Protein AF-A0A427YLN9-F1 (afdb_monomer)

Mean predicted aligned error: 9.13 Å

Nearest PDB structures (foldseek):
  2o0q-assembly1_A  TM=7.712E-01  e=1.375E-04  Caulobacter vibrioides
  2o0p-assembly1_A  TM=7.447E-01  e=2.441E-04  Caulobacter vibrioides
  5aim-assembly2_B  TM=2.854E-01  e=9.696E+00  Saccharomyces cerevisiae

Radius of gyration: 14.4 Å; Cα contacts (8 Å, |Δi|>4): 164; chains: 1; bounding box: 26×40×40 Å

Sequence (116 aa):
MSTQSKWIYKIQPHSSVDTRFTFPIPIPASHTFFLSELDYRDGFVHLSTGGQVPKTLERFFADVPAVTLLRLETERVGAFKRIRWEGDGDESGSARIAPFTLLCELLQARGRSREA

Organism: NCBI:txid1890683

Foldseek 3Di:
DLPDAQKKKAKDADCVQPVLQDADVVHDLPDDGDADPVCVVVQWGKIAFPVCVVVCCVPPVVVRPGMDIDIFGPVLLCVVVQWDWDDDSYNPTIIIGGDDDPPSVRSPVVVVPDDD

Solvent-accessible surface area (backbone atoms only — not comparable to full-atom values): 7103 Å² total; per-residue (Å²): 130,70,74,70,63,68,46,33,31,38,77,44,59,20,42,92,77,39,64,76,55,59,73,64,85,77,72,56,65,86,48,76,77,72,73,54,71,66,26,63,74,73,57,28,44,71,32,30,26,74,78,34,42,65,61,51,38,63,73,77,38,68,90,51,96,48,68,40,78,47,79,40,52,38,68,70,53,44,72,69,72,44,58,46,72,50,60,88,58,45,70,79,30,36,40,34,32,65,68,91,72,54,72,31,63,59,64,40,70,69,78,76,79,86,89,130

InterPro domains:
  IPR009297 Protein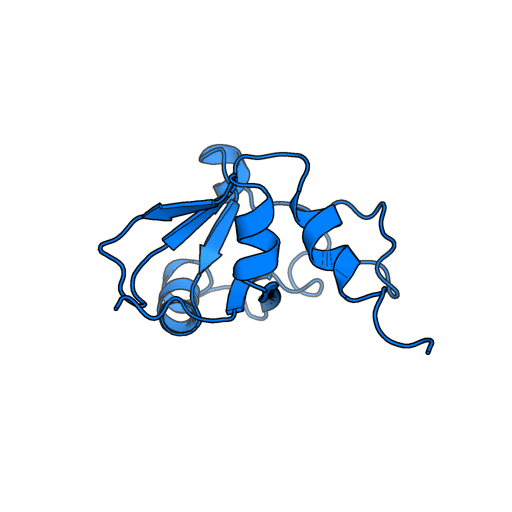 of unknown function DUF952 [PF06108] (35-88)
  IPR009297 Protein of unknown function DUF952 [PTHR34129] (2-90)

Structure (mmCIF, N/CA/C/O backbone):
data_AF-A0A427YLN9-F1
#
_entry.id   AF-A0A427YLN9-F1
#
loop_
_atom_site.group_PDB
_atom_site.id
_atom_site.type_symbol
_atom_site.label_atom_id
_atom_site.label_alt_id
_atom_site.label_comp_id
_atom_site.label_asym_id
_atom_site.label_entity_id
_atom_site.label_seq_id
_atom_site.pdbx_PDB_ins_code
_atom_site.Cartn_x
_atom_site.Cartn_y
_atom_site.Cartn_z
_atom_site.occupancy
_atom_site.B_iso_or_equiv
_atom_site.auth_seq_id
_atom_site.auth_comp_id
_atom_site.auth_asym_id
_atom_site.auth_atom_id
_atom_site.pdbx_PDB_model_num
ATOM 1 N N . MET A 1 1 ? -8.605 -3.575 26.012 1.00 36.12 1 MET A N 1
ATOM 2 C CA . MET A 1 1 ? -8.238 -2.378 25.227 1.00 36.12 1 MET A CA 1
ATOM 3 C C . MET A 1 1 ? -7.631 -2.891 23.936 1.00 36.12 1 MET A C 1
ATOM 5 O O . MET A 1 1 ? -6.517 -3.386 23.977 1.00 36.12 1 MET A O 1
ATOM 9 N N . SER A 1 2 ? -8.392 -2.898 22.843 1.00 44.25 2 SER A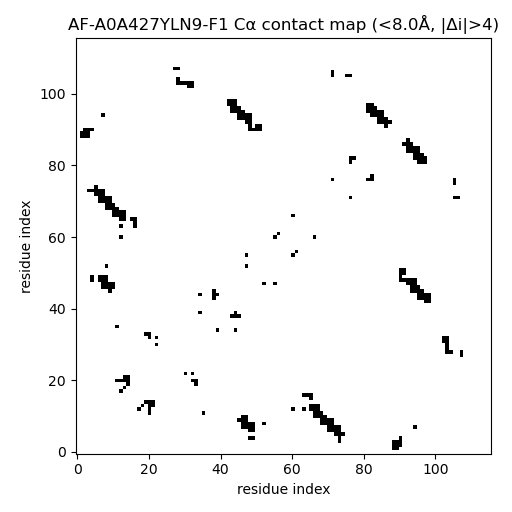 N 1
ATOM 10 C CA . SER A 1 2 ? -7.933 -3.366 21.530 1.00 44.25 2 SER A CA 1
ATOM 11 C C . SER A 1 2 ? -6.810 -2.455 21.029 1.00 44.25 2 SER A C 1
ATOM 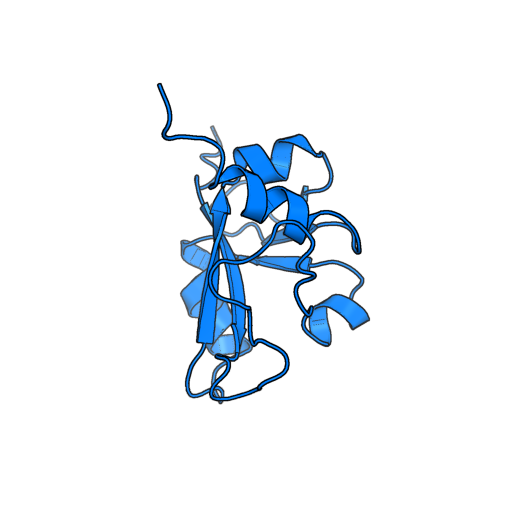13 O O . SER A 1 2 ? -7.057 -1.313 20.637 1.00 44.25 2 SER A O 1
ATOM 15 N N . THR A 1 3 ? -5.566 -2.921 21.116 1.00 53.12 3 THR A N 1
ATOM 16 C CA . THR A 1 3 ? -4.378 -2.208 20.638 1.00 53.12 3 THR A CA 1
ATOM 17 C C . THR A 1 3 ? -4.320 -2.297 19.118 1.00 53.12 3 THR A C 1
ATOM 19 O O . THR A 1 3 ? -3.697 -3.197 18.563 1.00 53.12 3 THR A O 1
ATOM 22 N N . GLN A 1 4 ? -4.993 -1.375 18.428 1.00 66.12 4 GLN A N 1
ATOM 23 C CA . GLN A 1 4 ? -4.861 -1.254 16.975 1.00 66.12 4 GLN A CA 1
ATOM 24 C C . GLN A 1 4 ? -3.401 -0.953 16.608 1.00 66.12 4 GLN A C 1
ATOM 26 O O . GLN A 1 4 ? -2.774 -0.063 17.188 1.00 66.12 4 GLN A O 1
ATOM 31 N N . SER A 1 5 ? -2.846 -1.692 15.643 1.00 78.69 5 SER A N 1
ATOM 32 C CA . SER A 1 5 ? -1.468 -1.491 15.191 1.00 78.69 5 SER A CA 1
ATOM 33 C C . SER A 1 5 ? -1.281 -0.065 14.657 1.00 78.69 5 SER A C 1
ATOM 35 O O . SER A 1 5 ? -2.098 0.430 13.879 1.00 78.69 5 SER A O 1
ATOM 37 N N . LYS A 1 6 ? -0.161 0.583 15.008 1.00 86.94 6 LYS A N 1
ATOM 38 C CA . LYS A 1 6 ? 0.192 1.937 14.527 1.00 86.94 6 LYS A CA 1
ATOM 39 C C . LYS A 1 6 ? 0.246 2.042 12.996 1.00 86.94 6 LYS A C 1
ATOM 41 O O . LYS A 1 6 ? 0.027 3.116 12.434 1.00 86.94 6 LYS A O 1
ATOM 46 N N . TRP A 1 7 ? 0.568 0.934 12.335 1.00 89.12 7 TRP A N 1
ATOM 47 C CA . TRP A 1 7 ? 0.746 0.860 10.893 1.00 89.12 7 TRP A CA 1
ATOM 48 C C . TRP A 1 7 ? -0.245 -0.112 10.262 1.00 89.12 7 TRP A C 1
ATOM 50 O O . TRP A 1 7 ? -0.426 -1.229 10.747 1.00 89.12 7 TRP A O 1
ATOM 60 N N . ILE A 1 8 ? -0.790 0.303 9.124 1.00 89.56 8 ILE A N 1
ATOM 61 C CA . ILE A 1 8 ? -1.495 -0.549 8.169 1.00 89.56 8 ILE A CA 1
ATOM 62 C C . ILE A 1 8 ? -0.789 -0.484 6.822 1.00 89.56 8 ILE A C 1
ATOM 64 O O . ILE A 1 8 ? -0.123 0.500 6.490 1.00 89.56 8 ILE A O 1
ATOM 68 N N . TYR A 1 9 ? -0.920 -1.548 6.048 1.00 91.19 9 TYR A N 1
ATOM 69 C CA . TYR A 1 9 ? -0.147 -1.760 4.840 1.00 91.19 9 TYR A CA 1
ATOM 70 C C . TYR A 1 9 ? -1.068 -1.972 3.651 1.00 91.19 9 TYR A C 1
ATOM 72 O O . TYR A 1 9 ? -1.994 -2.783 3.705 1.00 91.19 9 TYR A O 1
ATOM 80 N N . LYS A 1 10 ? -0.770 -1.277 2.553 1.00 91.56 10 LYS A N 1
ATOM 81 C CA . LYS A 1 10 ? -1.239 -1.671 1.227 1.00 91.56 10 LYS A CA 1
ATOM 82 C C . LYS A 1 10 ? -0.136 -2.473 0.549 1.00 91.56 10 LYS A C 1
ATOM 84 O O . LYS A 1 10 ? 1.004 -2.016 0.475 1.00 91.56 10 LYS A O 1
ATOM 89 N N . ILE A 1 11 ? -0.492 -3.657 0.065 1.00 93.00 11 ILE A N 1
ATOM 90 C CA . ILE A 1 11 ? 0.398 -4.533 -0.699 1.00 93.00 11 ILE A CA 1
ATOM 91 C C . ILE A 1 11 ? 0.035 -4.401 -2.175 1.00 93.00 11 ILE A C 1
ATOM 93 O O . ILE A 1 11 ? -1.147 -4.429 -2.529 1.00 93.00 11 ILE A O 1
ATOM 97 N N . GLN A 1 12 ? 1.046 -4.240 -3.020 1.00 93.12 12 GLN A N 1
ATOM 98 C CA . GLN A 1 12 ? 0.902 -4.183 -4.472 1.00 93.12 12 GLN A CA 1
ATOM 99 C C . GLN A 1 12 ? 2.124 -4.820 -5.148 1.00 93.12 12 GLN A C 1
ATOM 101 O O . GLN A 1 12 ? 3.186 -4.877 -4.521 1.00 93.12 12 GLN A O 1
ATOM 106 N N . PRO A 1 13 ? 2.019 -5.287 -6.404 1.00 94.62 13 PRO A N 1
ATOM 107 C CA . PRO A 1 13 ? 3.184 -5.717 -7.171 1.00 94.62 13 PRO A CA 1
ATOM 108 C C . PRO A 1 13 ? 4.255 -4.620 -7.238 1.00 94.62 13 PRO A C 1
ATOM 110 O O . PRO A 1 13 ? 3.947 -3.425 -7.256 1.00 94.62 13 PRO A O 1
ATOM 113 N N . HIS A 1 14 ? 5.526 -5.017 -7.252 1.00 93.62 14 HIS A N 1
ATOM 114 C CA . HIS A 1 14 ? 6.619 -4.078 -7.485 1.00 93.62 14 HIS A CA 1
ATOM 115 C C . HIS A 1 14 ? 6.590 -3.575 -8.938 1.00 93.62 14 HIS A C 1
ATOM 117 O O . HIS A 1 14 ? 6.150 -4.292 -9.837 1.00 93.62 14 HIS A O 1
ATOM 123 N N . SER A 1 15 ? 7.100 -2.366 -9.195 1.00 92.31 15 SER A N 1
ATOM 124 C CA . SER A 1 15 ? 7.098 -1.761 -10.539 1.00 92.31 15 SER A CA 1
ATOM 125 C C . SER A 1 15 ? 7.900 -2.557 -11.576 1.00 92.31 15 SER A C 1
ATOM 127 O O . SER A 1 15 ? 7.659 -2.425 -12.771 1.00 92.31 15 SER A O 1
ATOM 129 N N . SER A 1 16 ? 8.822 -3.418 -11.130 1.00 93.88 16 SER A N 1
ATOM 130 C CA . SER A 1 16 ? 9.534 -4.374 -11.992 1.00 93.88 16 SER A CA 1
ATOM 131 C C . SER A 1 16 ? 8.669 -5.549 -12.457 1.00 93.88 16 SER A C 1
ATOM 133 O O . SER A 1 16 ? 9.050 -6.233 -13.399 1.00 93.88 16 SER A O 1
ATOM 135 N N . VAL A 1 17 ? 7.557 -5.824 -11.769 1.00 94.25 17 VAL A N 1
ATOM 136 C CA . VAL A 1 17 ? 6.590 -6.874 -12.126 1.00 94.25 17 VAL A CA 1
ATOM 137 C C . VAL A 1 17 ? 5.457 -6.280 -12.950 1.00 94.25 17 VAL A C 1
ATOM 139 O O . VAL A 1 17 ? 5.057 -6.855 -13.955 1.00 94.25 17 VAL A O 1
ATOM 142 N N . ASP A 1 18 ? 4.953 -5.119 -12.533 1.00 92.19 18 ASP A N 1
ATOM 143 C CA . ASP A 1 18 ? 3.874 -4.421 -13.220 1.00 92.19 18 ASP A CA 1
ATOM 144 C C . ASP A 1 18 ? 4.101 -2.906 -13.159 1.00 92.19 18 ASP A C 1
ATOM 146 O O . ASP A 1 18 ? 4.033 -2.269 -12.102 1.00 92.19 18 ASP A O 1
ATOM 150 N N . THR A 1 19 ? 4.353 -2.316 -14.329 1.00 91.94 19 THR A N 1
ATOM 151 C CA . THR A 1 19 ? 4.692 -0.898 -14.474 1.00 91.94 19 THR A CA 1
ATOM 152 C C . THR A 1 19 ? 3.543 0.037 -14.097 1.00 91.94 19 THR A C 1
ATOM 154 O O . THR A 1 19 ? 3.803 1.217 -13.853 1.00 91.94 19 THR A O 1
ATOM 157 N N . ARG A 1 20 ? 2.294 -0.452 -13.988 1.00 89.25 20 ARG A N 1
ATOM 158 C CA . ARG A 1 20 ? 1.143 0.332 -13.495 1.00 89.25 20 ARG A CA 1
ATOM 159 C C . ARG A 1 20 ? 1.336 0.803 -12.051 1.00 89.25 20 ARG A C 1
ATOM 161 O O . ARG A 1 20 ? 0.775 1.825 -11.669 1.00 89.25 20 ARG A O 1
ATOM 168 N N . PHE A 1 21 ? 2.159 0.100 -11.269 1.00 88.69 21 PHE A N 1
ATOM 169 C CA . PHE A 1 21 ? 2.490 0.450 -9.882 1.00 88.69 21 PHE A CA 1
ATOM 170 C C . PHE A 1 21 ? 3.762 1.304 -9.756 1.00 88.69 21 PHE A C 1
ATOM 172 O O . PHE A 1 21 ? 4.346 1.397 -8.675 1.00 88.69 21 PHE A O 1
ATOM 179 N N . THR A 1 22 ? 4.206 1.939 -10.844 1.00 89.12 22 THR A N 1
ATOM 180 C CA . THR A 1 22 ? 5.311 2.907 -10.816 1.00 89.12 22 THR A CA 1
ATOM 181 C C . THR A 1 22 ? 4.852 4.226 -10.202 1.00 89.12 22 THR A C 1
ATOM 183 O O . THR A 1 22 ? 3.847 4.799 -10.616 1.00 89.12 22 THR A O 1
ATOM 186 N N . PHE A 1 23 ? 5.629 4.746 -9.255 1.00 85.69 23 PHE A N 1
ATOM 187 C CA . PHE A 1 23 ? 5.417 6.061 -8.655 1.00 85.69 23 PHE A CA 1
ATOM 188 C C . PHE A 1 23 ? 6.614 6.981 -8.943 1.00 85.69 23 PHE A C 1
ATOM 190 O O . PHE A 1 23 ? 7.760 6.524 -8.917 1.00 85.69 23 PHE A O 1
ATOM 197 N N . PRO A 1 24 ? 6.375 8.274 -9.225 1.00 84.44 24 PRO A N 1
ATOM 198 C CA . PRO A 1 24 ? 7.442 9.257 -9.388 1.00 84.44 24 PRO A CA 1
ATOM 199 C C . PRO A 1 24 ? 8.188 9.465 -8.065 1.00 84.44 24 PRO A C 1
ATOM 201 O O . PRO A 1 24 ? 7.612 9.344 -6.983 1.00 84.44 24 PRO A O 1
ATOM 204 N N . ILE A 1 25 ? 9.475 9.799 -8.152 1.00 82.12 25 ILE A N 1
ATOM 205 C CA . ILE A 1 25 ? 10.316 10.099 -6.991 1.00 82.12 25 ILE A CA 1
ATOM 206 C C . ILE A 1 25 ? 10.850 11.533 -7.154 1.00 82.12 25 ILE A C 1
ATOM 208 O O . ILE A 1 25 ? 11.581 11.779 -8.113 1.00 82.12 25 ILE A O 1
ATOM 212 N N . PRO A 1 26 ? 10.512 12.475 -6.249 1.00 84.94 26 PRO A N 1
ATOM 213 C CA . PRO A 1 26 ? 9.620 12.315 -5.095 1.00 84.94 26 PRO A CA 1
ATOM 214 C C . PRO A 1 26 ? 8.152 12.141 -5.516 1.00 84.94 26 PRO A C 1
ATOM 216 O O . PRO A 1 26 ? 7.754 12.585 -6.589 1.00 84.94 26 PRO A O 1
ATOM 219 N N . ILE A 1 27 ? 7.338 11.522 -4.656 1.00 80.81 27 ILE A N 1
ATOM 220 C CA . ILE A 1 27 ? 5.906 11.331 -4.922 1.00 80.81 27 ILE A CA 1
ATOM 221 C C . ILE A 1 27 ? 5.199 12.685 -4.727 1.00 80.81 27 ILE A C 1
ATOM 223 O O . ILE A 1 27 ? 5.131 13.158 -3.588 1.00 80.81 27 ILE A O 1
ATOM 227 N N . PRO A 1 28 ? 4.682 13.336 -5.789 1.00 81.38 28 PRO A N 1
ATOM 228 C CA . PRO A 1 28 ? 3.982 14.599 -5.657 1.00 81.38 28 PRO A CA 1
ATOM 229 C C . PRO A 1 28 ? 2.635 14.376 -4.979 1.00 81.38 28 PRO A C 1
ATOM 231 O O . PRO A 1 28 ? 2.038 13.302 -5.072 1.00 81.38 28 PRO A O 1
ATOM 234 N N . ALA A 1 29 ? 2.114 15.422 -4.342 1.00 73.25 29 ALA A N 1
ATOM 235 C CA . ALA A 1 29 ? 0.820 15.338 -3.684 1.00 73.25 29 ALA A CA 1
ATOM 236 C C . ALA A 1 29 ? -0.304 14.940 -4.654 1.00 73.25 29 ALA A C 1
ATOM 238 O O . ALA A 1 29 ? -1.105 14.063 -4.360 1.00 73.25 29 ALA A O 1
ATOM 239 N N . SER A 1 30 ? -0.304 15.467 -5.871 1.00 77.38 30 SER A N 1
ATOM 240 C CA . SER A 1 30 ? -1.292 15.112 -6.894 1.00 77.38 30 SER A CA 1
ATOM 241 C C . SER A 1 30 ? -1.192 13.673 -7.428 1.00 77.38 30 SER A C 1
ATOM 243 O O . SER A 1 30 ? -2.014 13.284 -8.257 1.00 77.38 30 SER A O 1
ATOM 245 N N . HIS A 1 31 ? -0.210 12.868 -7.003 1.00 80.12 31 HIS A N 1
ATOM 246 C CA . HIS A 1 31 ? -0.047 11.511 -7.517 1.00 80.12 31 HIS A CA 1
ATOM 247 C C . HIS A 1 31 ? -1.204 10.610 -7.099 1.00 80.12 31 HIS A C 1
ATOM 249 O O . HIS A 1 31 ? -1.435 10.402 -5.910 1.00 80.12 31 HIS A O 1
ATOM 255 N N . THR A 1 32 ? -1.881 10.028 -8.089 1.00 79.44 32 THR A N 1
ATOM 256 C CA . THR A 1 32 ? -2.933 9.033 -7.877 1.00 79.44 32 THR A CA 1
ATOM 257 C C . THR A 1 32 ? -2.346 7.633 -7.944 1.00 79.44 32 THR A C 1
ATOM 259 O O . THR A 1 32 ? -1.749 7.258 -8.949 1.00 79.44 32 THR A O 1
ATOM 262 N N . PHE A 1 33 ? -2.525 6.862 -6.873 1.00 80.62 33 PHE A N 1
ATOM 263 C CA . PHE A 1 33 ? -2.068 5.477 -6.821 1.00 80.62 33 PHE A CA 1
ATOM 264 C C . PHE A 1 33 ? -3.026 4.574 -7.591 1.00 80.62 33 PHE A C 1
ATOM 266 O O . PHE A 1 33 ? -4.243 4.642 -7.400 1.00 80.62 33 PHE A O 1
ATOM 273 N N . PHE A 1 34 ? -2.468 3.702 -8.428 1.00 81.94 34 PHE A N 1
ATOM 274 C CA . PHE A 1 34 ? -3.242 2.659 -9.083 1.00 81.94 34 PHE A CA 1
ATOM 275 C C . PHE A 1 34 ? -3.733 1.650 -8.035 1.00 81.94 34 PHE A C 1
ATOM 277 O O . PHE A 1 34 ? -2.949 1.145 -7.230 1.00 81.94 34 PHE A O 1
ATOM 284 N N . LEU A 1 35 ? -5.037 1.378 -8.020 1.00 81.62 35 LEU A N 1
ATOM 285 C CA . LEU A 1 35 ? -5.624 0.356 -7.154 1.00 81.62 35 LEU A CA 1
ATOM 286 C C . LEU A 1 35 ? -5.541 -1.014 -7.826 1.00 81.62 35 LEU A C 1
ATOM 288 O O . LEU A 1 35 ? -5.532 -1.108 -9.052 1.00 81.62 35 LEU A O 1
ATOM 292 N N . SER A 1 36 ? -5.502 -2.089 -7.038 1.00 84.38 36 SER A N 1
ATOM 293 C CA . SER A 1 36 ? -5.540 -3.428 -7.626 1.00 84.38 36 SER A CA 1
ATOM 294 C C . SER A 1 36 ? -6.908 -3.702 -8.256 1.00 84.38 36 SER A C 1
ATOM 296 O O . SER A 1 36 ? -7.927 -3.160 -7.831 1.00 84.38 36 SER A O 1
ATOM 298 N N . GLU A 1 37 ? -6.958 -4.594 -9.245 1.00 86.75 37 GLU A N 1
ATOM 299 C CA . GLU A 1 37 ? -8.223 -5.030 -9.861 1.00 86.75 37 GLU A CA 1
ATOM 300 C C . GLU A 1 37 ? -9.204 -5.591 -8.819 1.00 86.75 37 GLU A C 1
ATOM 302 O O . GLU A 1 37 ? -10.411 -5.375 -8.910 1.00 86.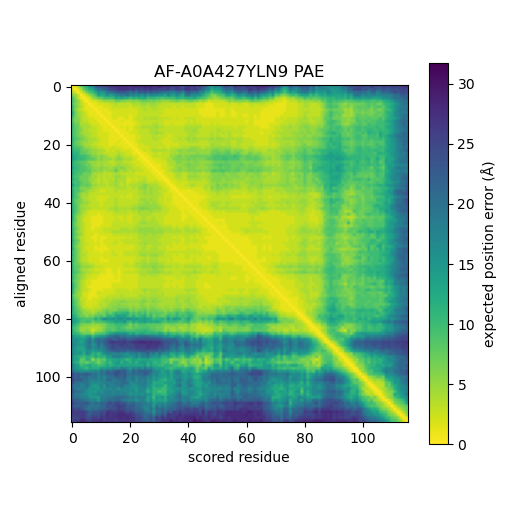75 37 GLU A O 1
ATOM 307 N N . LEU A 1 38 ? -8.669 -6.230 -7.773 1.00 87.31 38 LEU A N 1
ATOM 308 C CA . LEU A 1 38 ? -9.427 -6.695 -6.616 1.00 87.31 38 LEU A CA 1
ATOM 309 C C . LEU A 1 38 ? -10.106 -5.543 -5.853 1.00 87.31 38 LEU A C 1
ATOM 311 O O . LEU A 1 38 ? -11.279 -5.652 -5.509 1.00 87.31 38 LEU A O 1
ATOM 315 N N . ASP A 1 39 ? -9.400 -4.435 -5.613 1.00 87.19 39 ASP A N 1
ATOM 316 C CA . ASP A 1 39 ? -9.982 -3.264 -4.944 1.00 87.19 39 ASP A CA 1
ATOM 317 C C . ASP A 1 39 ? -11.093 -2.624 -5.785 1.00 87.19 39 ASP A C 1
ATOM 319 O O . ASP A 1 39 ? -12.123 -2.217 -5.249 1.00 87.19 39 ASP A O 1
ATOM 323 N N . TYR A 1 40 ? -10.895 -2.541 -7.106 1.00 84.94 40 TYR A N 1
ATOM 324 C CA . TYR A 1 40 ? -11.909 -2.018 -8.023 1.00 84.94 40 TYR A CA 1
ATOM 325 C C . TYR A 1 40 ? -13.163 -2.884 -8.034 1.00 84.94 40 TYR A C 1
ATOM 327 O O . TYR A 1 40 ? -14.271 -2.357 -7.942 1.00 84.94 40 TYR A O 1
ATOM 335 N N . ARG A 1 41 ? -12.988 -4.206 -8.129 1.00 87.56 41 ARG A N 1
ATOM 336 C CA . ARG A 1 41 ? -14.094 -5.163 -8.156 1.00 87.56 41 ARG A CA 1
ATOM 337 C C . ARG A 1 41 ? -14.902 -5.126 -6.865 1.00 87.56 41 ARG A C 1
ATOM 339 O O . ARG A 1 41 ? -16.127 -5.159 -6.913 1.00 87.56 41 ARG A O 1
ATOM 346 N N . ASP A 1 42 ? -14.220 -5.068 -5.727 1.00 85.56 42 ASP A N 1
ATOM 347 C CA . ASP A 1 42 ? -14.886 -5.162 -4.435 1.00 85.56 42 ASP A CA 1
ATOM 348 C C . ASP A 1 42 ? -15.367 -3.779 -3.928 1.00 85.56 42 ASP A C 1
ATOM 350 O O . ASP A 1 42 ? -16.219 -3.696 -3.042 1.00 85.56 42 ASP A O 1
ATOM 354 N N . GLY A 1 43 ? -14.880 -2.682 -4.522 1.00 83.75 43 GLY A N 1
ATOM 355 C CA . GLY A 1 43 ? -15.367 -1.320 -4.290 1.00 83.75 43 GLY A CA 1
ATOM 356 C C . GLY A 1 43 ? -14.763 -0.613 -3.073 1.00 83.75 43 GLY A C 1
ATOM 357 O O . GLY A 1 43 ? -15.353 0.337 -2.566 1.00 83.75 43 GLY A O 1
ATOM 358 N N . PHE A 1 44 ? -13.610 -1.059 -2.575 1.00 84.12 44 PHE A N 1
ATOM 359 C CA . PHE A 1 44 ? -12.850 -0.428 -1.485 1.00 84.12 44 PHE A CA 1
ATOM 360 C C . PHE A 1 44 ? -11.386 -0.889 -1.544 1.00 84.12 44 PHE A C 1
ATOM 362 O O . PHE A 1 44 ? -11.053 -1.895 -2.166 1.00 84.12 44 PHE A O 1
ATOM 369 N N . VAL A 1 45 ? -10.500 -0.174 -0.850 1.00 86.06 45 VAL A N 1
ATOM 370 C CA . VAL A 1 45 ? -9.072 -0.524 -0.791 1.00 86.06 45 VAL A CA 1
ATOM 371 C C . VAL A 1 45 ? -8.809 -1.554 0.306 1.00 86.06 45 VAL A C 1
ATOM 373 O O . VAL A 1 45 ? -9.084 -1.278 1.474 1.00 86.06 45 VAL A O 1
ATOM 376 N N . HIS A 1 46 ? -8.235 -2.705 -0.050 1.00 88.94 46 HIS A N 1
ATOM 377 C CA . HIS A 1 46 ? -7.781 -3.716 0.907 1.00 88.94 46 HIS A CA 1
ATOM 378 C C . HIS A 1 46 ? -6.496 -3.283 1.607 1.00 88.94 46 HIS A C 1
ATOM 380 O O . HIS A 1 46 ? -5.478 -3.045 0.946 1.00 88.94 46 HIS A O 1
ATOM 386 N N . LEU A 1 47 ? -6.526 -3.257 2.938 1.00 89.50 47 LEU A N 1
ATOM 387 C CA . LEU A 1 47 ? -5.367 -3.005 3.786 1.00 89.50 47 LEU A CA 1
ATOM 388 C C . LEU A 1 47 ? -5.170 -4.157 4.771 1.00 89.50 47 LEU A C 1
ATOM 390 O O . LEU A 1 47 ? -6.125 -4.813 5.200 1.00 89.50 47 LEU A O 1
ATOM 394 N N . SER A 1 48 ? -3.911 -4.396 5.121 1.00 89.81 48 SER A N 1
ATOM 395 C CA . SER A 1 48 ? -3.489 -5.435 6.057 1.00 89.81 48 SER A CA 1
ATOM 396 C C . SER A 1 48 ? -2.778 -4.819 7.257 1.00 89.81 48 SER A C 1
ATOM 398 O O . SER A 1 48 ? -1.974 -3.898 7.105 1.00 89.81 48 SER A O 1
ATOM 400 N N . THR A 1 49 ? -3.042 -5.330 8.455 1.00 90.44 49 THR A N 1
ATOM 401 C CA . THR A 1 49 ? -2.186 -5.090 9.626 1.00 90.44 49 THR A CA 1
ATOM 402 C C . THR A 1 49 ? -0.830 -5.772 9.431 1.00 90.44 49 THR A C 1
ATOM 404 O O . THR A 1 49 ? -0.676 -6.632 8.562 1.00 90.44 49 THR A O 1
ATOM 407 N N . GLY A 1 50 ? 0.162 -5.421 10.256 1.00 88.62 50 GLY A N 1
ATOM 408 C CA . GLY A 1 50 ? 1.483 -6.060 10.205 1.00 88.62 50 GLY A CA 1
ATOM 409 C C . GLY A 1 50 ? 1.417 -7.587 10.343 1.00 88.62 50 GLY A C 1
ATOM 410 O O . GLY A 1 50 ? 2.043 -8.293 9.556 1.00 88.62 50 GLY A O 1
ATOM 411 N N . GLY A 1 51 ? 0.598 -8.096 11.271 1.00 88.06 51 GLY A N 1
ATOM 412 C CA . GLY A 1 51 ? 0.404 -9.536 11.474 1.00 88.06 51 GLY A CA 1
ATOM 413 C C . GLY A 1 51 ? -0.298 -10.248 10.311 1.00 88.06 51 GLY A C 1
ATOM 414 O O . GLY A 1 51 ? -0.072 -11.433 10.087 1.00 88.06 51 GLY A O 1
ATOM 415 N N . GLN A 1 52 ? -1.111 -9.535 9.525 1.00 89.81 52 GLN A N 1
ATOM 416 C CA . GLN A 1 52 ? -1.786 -10.097 8.353 1.00 89.81 52 GLN A CA 1
ATOM 417 C C . GLN A 1 52 ? -0.892 -10.177 7.111 1.00 89.81 52 GLN A C 1
ATOM 419 O O . GLN A 1 52 ? -1.181 -10.984 6.228 1.00 89.81 52 GLN A O 1
ATOM 424 N N . VAL A 1 53 ? 0.173 -9.366 7.020 1.00 92.31 53 VAL A N 1
ATOM 425 C CA . VAL A 1 53 ? 1.014 -9.276 5.812 1.00 92.31 53 VAL A CA 1
ATOM 426 C C . VAL A 1 53 ? 1.476 -10.651 5.307 1.00 92.31 53 VAL A C 1
ATOM 428 O O . VAL A 1 53 ? 1.233 -10.914 4.130 1.00 92.31 53 VAL A O 1
ATOM 431 N N . PRO A 1 54 ? 2.054 -11.557 6.126 1.00 94.50 54 PRO A N 1
ATOM 432 C CA . PRO A 1 54 ? 2.525 -12.855 5.633 1.00 94.50 54 PRO A CA 1
ATOM 433 C C . PRO A 1 54 ? 1.410 -13.682 4.980 1.00 94.50 54 PRO A C 1
ATOM 435 O O . PRO A 1 54 ? 1.543 -14.121 3.842 1.00 94.50 54 PRO A O 1
ATOM 438 N N . LYS A 1 55 ? 0.255 -13.789 5.644 1.00 93.81 55 LYS A N 1
ATOM 439 C CA . LYS A 1 55 ? -0.899 -14.544 5.137 1.00 93.81 55 LYS A CA 1
ATOM 440 C C . LYS A 1 55 ? -1.506 -13.911 3.882 1.00 93.81 55 LYS A C 1
ATOM 442 O O . LYS A 1 55 ? -1.975 -14.619 2.992 1.00 93.81 55 LYS A O 1
ATOM 447 N N . THR A 1 56 ? -1.519 -12.580 3.795 1.00 93.94 56 THR A N 1
ATOM 448 C CA . THR A 1 56 ? -1.963 -11.868 2.589 1.00 93.94 56 THR A CA 1
ATOM 449 C C . THR A 1 56 ? -1.010 -12.133 1.421 1.00 93.94 56 THR A C 1
ATOM 451 O O . THR A 1 56 ? -1.480 -12.363 0.307 1.00 93.94 56 THR A O 1
ATOM 454 N N . LEU A 1 57 ? 0.306 -12.145 1.665 1.00 94.94 57 LEU A N 1
ATOM 455 C CA . LEU A 1 57 ? 1.306 -12.469 0.646 1.00 94.94 57 LEU A CA 1
ATOM 456 C C . LEU A 1 57 ? 1.138 -13.902 0.135 1.00 94.94 57 LEU A C 1
ATOM 458 O O . LEU A 1 57 ? 1.018 -14.097 -1.06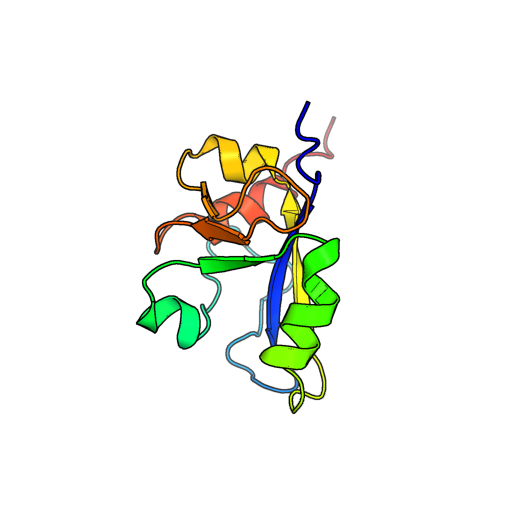9 1.00 94.94 57 LEU A O 1
ATOM 462 N N . GLU A 1 58 ? 1.019 -14.875 1.037 1.00 95.12 58 GLU A N 1
ATOM 463 C CA . GLU A 1 58 ? 0.790 -16.283 0.684 1.00 95.12 58 GLU A CA 1
ATOM 464 C C . GLU A 1 58 ? -0.491 -16.487 -0.133 1.00 95.12 58 GLU A C 1
ATOM 466 O O . GLU A 1 58 ? -0.527 -17.306 -1.044 1.00 95.12 58 GLU A O 1
ATOM 471 N N . ARG A 1 59 ? -1.563 -15.748 0.176 1.00 94.12 59 ARG A N 1
ATOM 472 C CA . ARG A 1 59 ? -2.868 -15.963 -0.460 1.00 94.12 59 ARG A CA 1
ATOM 473 C C . ARG A 1 59 ? -3.031 -15.261 -1.805 1.00 94.12 59 ARG A C 1
ATOM 475 O O . ARG A 1 59 ? -3.721 -15.788 -2.672 1.00 94.12 59 ARG A O 1
ATOM 482 N N . PHE A 1 60 ? -2.484 -14.055 -1.952 1.00 93.44 60 PHE A N 1
ATOM 483 C CA . PHE A 1 60 ? -2.764 -13.188 -3.105 1.00 93.44 60 PHE A CA 1
ATOM 484 C C . PHE A 1 60 ? -1.534 -12.863 -3.954 1.00 93.44 60 PHE A C 1
ATOM 486 O O . P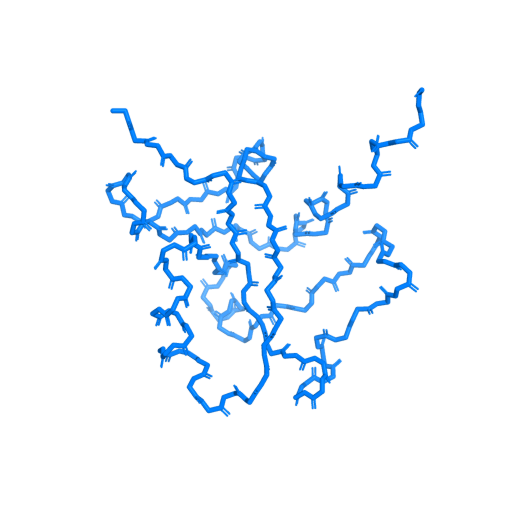HE A 1 60 ? -1.689 -12.369 -5.067 1.00 93.44 60 PHE A O 1
ATOM 493 N N . PHE A 1 61 ? -0.328 -13.115 -3.442 1.00 94.62 61 PHE A N 1
ATOM 494 C CA . PHE A 1 61 ? 0.931 -12.729 -4.080 1.00 94.62 61 PHE A CA 1
ATOM 495 C C . PHE A 1 61 ? 1.924 -13.898 -4.184 1.00 94.62 61 PHE A C 1
ATOM 497 O O . PHE A 1 61 ? 3.103 -13.654 -4.415 1.00 94.62 61 PHE A O 1
ATOM 504 N N . ALA A 1 62 ? 1.472 -15.151 -4.039 1.00 95.12 62 ALA A N 1
ATOM 505 C CA . ALA A 1 62 ? 2.339 -16.336 -4.075 1.00 95.12 62 ALA A CA 1
ATOM 506 C C . ALA A 1 62 ? 3.191 -16.423 -5.353 1.00 95.12 62 ALA A C 1
ATOM 508 O O . ALA A 1 62 ? 4.376 -16.734 -5.282 1.00 95.12 62 ALA A O 1
ATOM 509 N N . ASP A 1 63 ? 2.600 -16.077 -6.499 1.00 95.56 63 ASP A N 1
ATOM 510 C CA . ASP A 1 63 ? 3.261 -16.116 -7.810 1.00 95.56 63 ASP A CA 1
ATOM 511 C C . ASP A 1 63 ? 3.890 -14.766 -8.210 1.00 95.56 63 ASP A C 1
ATOM 513 O O . ASP A 1 63 ? 4.353 -14.592 -9.338 1.00 95.56 63 ASP A O 1
ATOM 517 N N . VAL A 1 64 ? 3.892 -13.777 -7.309 1.00 95.44 64 VAL A N 1
ATOM 518 C CA . VAL A 1 64 ? 4.414 -12.431 -7.573 1.00 95.44 64 VAL A CA 1
ATOM 519 C C . VAL A 1 64 ? 5.846 -12.335 -7.032 1.00 95.44 64 VAL A C 1
ATOM 521 O O . VAL A 1 64 ? 6.039 -12.313 -5.817 1.00 95.44 64 VAL A O 1
ATOM 524 N N . PRO A 1 65 ? 6.875 -12.216 -7.894 1.00 95.62 65 PRO A N 1
ATOM 525 C CA . PRO A 1 65 ? 8.274 -12.347 -7.472 1.00 95.62 65 PRO A CA 1
ATOM 526 C C . PRO A 1 65 ? 8.783 -11.167 -6.633 1.00 95.62 65 PRO A C 1
ATOM 528 O O . PRO A 1 65 ? 9.790 -11.288 -5.940 1.00 95.62 65 PRO A O 1
ATOM 531 N N . ALA A 1 66 ? 8.115 -10.014 -6.705 1.00 95.75 66 ALA A N 1
ATOM 532 C CA . ALA A 1 66 ? 8.446 -8.838 -5.912 1.00 95.75 66 ALA A CA 1
ATOM 533 C C . ALA A 1 66 ? 7.202 -7.981 -5.651 1.00 95.75 66 ALA A C 1
ATOM 535 O O . ALA A 1 66 ? 6.405 -7.714 -6.553 1.00 95.75 66 ALA A O 1
ATOM 536 N N . VAL A 1 67 ? 7.075 -7.494 -4.417 1.00 95.44 67 VAL A N 1
ATOM 537 C CA . VAL A 1 67 ? 5.971 -6.639 -3.962 1.00 95.44 67 VAL A CA 1
ATOM 538 C C . VAL A 1 67 ? 6.494 -5.351 -3.331 1.00 95.44 67 VAL A C 1
ATOM 540 O O . VAL A 1 67 ? 7.598 -5.303 -2.792 1.00 95.44 67 VAL A O 1
ATOM 543 N N . THR A 1 68 ? 5.663 -4.315 -3.350 1.00 93.25 68 THR A N 1
ATOM 544 C CA . THR A 1 68 ? 5.868 -3.058 -2.628 1.00 93.25 68 THR A CA 1
ATOM 545 C C . THR A 1 68 ? 4.897 -2.988 -1.452 1.00 93.25 68 THR A C 1
ATOM 547 O O . THR A 1 68 ? 3.691 -3.184 -1.620 1.00 93.25 68 THR A O 1
ATOM 550 N N . LEU A 1 69 ? 5.410 -2.652 -0.265 1.00 92.81 69 LEU A N 1
ATOM 551 C CA . LEU A 1 69 ? 4.602 -2.388 0.927 1.00 92.81 69 LEU A CA 1
ATOM 552 C C . LEU A 1 69 ? 4.471 -0.881 1.162 1.00 92.81 69 LEU A C 1
ATOM 554 O O . LEU A 1 69 ? 5.420 -0.221 1.591 1.00 92.81 69 LEU A O 1
ATOM 558 N N . LEU A 1 70 ? 3.278 -0.334 0.933 1.00 89.62 70 LEU A N 1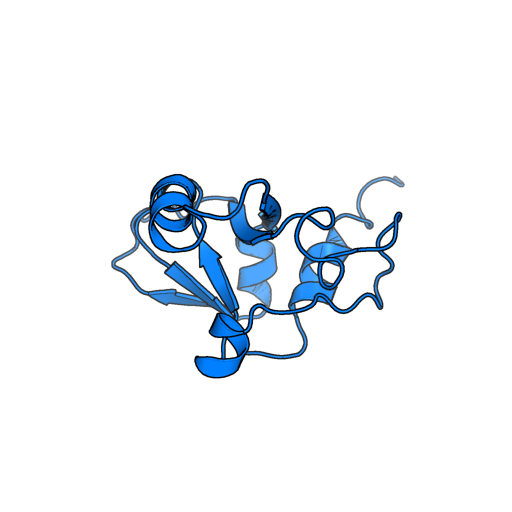
ATOM 559 C CA . LEU A 1 70 ? 2.965 1.048 1.288 1.00 89.62 70 LEU A CA 1
ATOM 560 C C . LEU A 1 70 ? 2.516 1.095 2.746 1.00 89.62 70 LEU A C 1
ATOM 562 O O . LEU A 1 70 ? 1.443 0.605 3.099 1.00 89.62 70 LEU A O 1
ATOM 566 N N . ARG A 1 71 ? 3.349 1.690 3.599 1.00 89.00 71 ARG A N 1
ATOM 567 C CA . ARG A 1 71 ? 3.082 1.828 5.032 1.00 89.00 71 ARG A CA 1
ATOM 568 C C . ARG A 1 71 ? 2.311 3.114 5.322 1.00 89.00 71 ARG A C 1
ATOM 570 O O . ARG A 1 71 ? 2.824 4.209 5.095 1.00 89.00 71 ARG A O 1
ATOM 577 N N . LEU A 1 72 ? 1.129 2.972 5.907 1.00 86.00 72 LEU A N 1
ATOM 578 C CA . LEU A 1 72 ? 0.218 4.056 6.264 1.00 86.00 72 LEU A CA 1
ATOM 579 C C . LEU A 1 72 ? 0.054 4.116 7.785 1.00 86.00 72 LEU A C 1
ATOM 581 O O . LEU A 1 72 ? 0.009 3.084 8.451 1.00 86.00 72 LEU A O 1
ATOM 585 N N . GLU A 1 73 ? -0.020 5.323 8.342 1.00 87.38 73 GLU A N 1
ATOM 586 C CA . GLU A 1 73 ? -0.261 5.517 9.776 1.00 87.38 73 GLU A CA 1
ATOM 587 C C . GLU A 1 73 ? -1.756 5.422 10.073 1.00 87.38 73 GLU A C 1
ATOM 589 O O . GLU A 1 73 ? -2.553 6.190 9.529 1.00 87.38 73 GLU A O 1
ATOM 594 N N . THR A 1 74 ? -2.124 4.484 10.941 1.00 83.75 74 THR A N 1
ATOM 595 C CA . THR A 1 74 ? -3.516 4.110 11.201 1.00 83.75 74 THR A CA 1
ATOM 596 C C . THR A 1 74 ? -4.361 5.286 11.680 1.00 83.75 74 THR A C 1
ATOM 598 O O . THR A 1 74 ? -5.455 5.500 11.166 1.00 83.75 74 THR A O 1
ATOM 601 N N . GLU A 1 75 ? -3.842 6.095 12.606 1.00 83.56 75 GLU A N 1
ATOM 602 C CA . GLU A 1 75 ? -4.554 7.259 13.152 1.00 83.56 75 GLU A CA 1
ATOM 603 C C . GLU A 1 75 ? -4.862 8.304 12.079 1.00 83.56 75 GLU A C 1
ATOM 605 O O . GLU A 1 75 ? -5.978 8.815 11.995 1.00 83.56 75 GLU A O 1
ATOM 610 N N . ARG A 1 76 ? -3.893 8.583 11.200 1.00 80.75 76 ARG A N 1
ATOM 611 C CA . ARG A 1 76 ? -4.062 9.551 10.111 1.00 80.75 76 ARG A CA 1
ATOM 612 C C . ARG A 1 76 ? -5.095 9.085 9.109 1.00 80.75 76 ARG A C 1
ATOM 614 O O . ARG A 1 76 ? -5.912 9.880 8.674 1.00 80.75 76 ARG A O 1
ATOM 621 N N . VAL A 1 77 ? -5.070 7.803 8.767 1.00 76.56 77 VAL A N 1
ATOM 622 C CA . VAL A 1 77 ? -6.060 7.185 7.881 1.00 76.56 77 VAL A CA 1
ATOM 623 C C . VAL A 1 77 ? -7.443 7.191 8.547 1.00 76.56 77 VAL A C 1
ATOM 625 O O . VAL A 1 77 ? -8.447 7.498 7.902 1.00 76.56 77 VAL A O 1
ATOM 628 N N . GLY A 1 78 ? -7.495 6.921 9.853 1.00 75.75 78 GLY A N 1
ATOM 629 C CA . GLY A 1 78 ? -8.718 6.873 10.648 1.00 75.75 78 GLY A CA 1
ATOM 630 C C . GLY A 1 78 ? -9.379 8.237 10.830 1.00 75.75 78 GLY A C 1
ATOM 631 O O . GLY A 1 78 ? -10.607 8.312 10.881 1.00 75.75 78 GLY A O 1
ATOM 632 N N . ALA A 1 79 ? -8.597 9.322 10.837 1.00 74.44 79 ALA A N 1
ATOM 633 C CA . ALA A 1 79 ? -9.090 10.695 10.978 1.00 74.44 79 ALA A CA 1
ATOM 634 C C . ALA A 1 79 ? -10.140 11.074 9.920 1.00 74.44 79 ALA A C 1
ATOM 636 O O . ALA A 1 79 ? -11.036 11.874 10.182 1.00 74.44 79 ALA A O 1
ATOM 637 N N . PHE A 1 80 ? -10.089 10.447 8.746 1.00 67.62 80 PHE A N 1
ATOM 638 C CA . PHE A 1 80 ? -11.034 10.704 7.665 1.00 67.62 80 PHE A CA 1
ATOM 639 C C . PHE A 1 80 ? -12.351 9.926 7.796 1.00 67.62 80 PHE A C 1
ATOM 641 O O . PHE A 1 80 ? -13.201 10.036 6.917 1.00 67.62 80 PHE A O 1
ATOM 648 N N . LYS A 1 81 ? -12.539 9.130 8.862 1.00 64.31 81 LYS A N 1
ATOM 649 C CA . LYS A 1 81 ? -13.751 8.330 9.150 1.00 64.31 81 LYS A CA 1
ATOM 650 C C . LYS A 1 81 ? -14.204 7.412 8.003 1.00 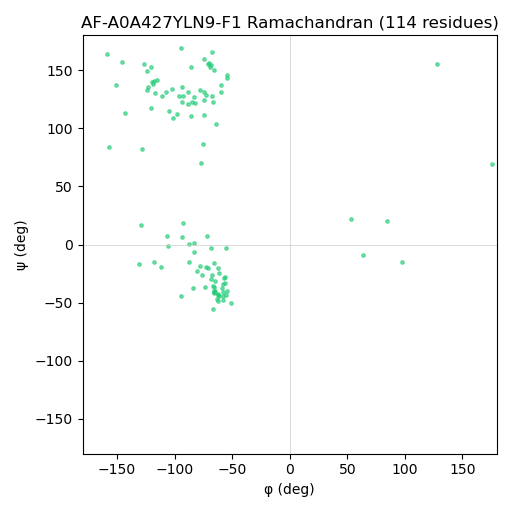64.31 81 LYS A C 1
ATOM 652 O O . LYS A 1 81 ? -15.365 7.019 7.940 1.00 64.31 81 LYS A O 1
ATOM 657 N N . ARG A 1 82 ? -13.291 7.067 7.090 1.00 70.19 82 ARG A N 1
ATOM 658 C CA . ARG A 1 82 ? -13.548 6.186 5.937 1.00 70.19 82 ARG A CA 1
ATOM 659 C C . ARG A 1 82 ? -12.953 4.792 6.089 1.00 70.19 82 ARG A C 1
ATOM 661 O O . ARG A 1 82 ? -13.143 3.984 5.187 1.00 70.19 82 ARG A O 1
ATOM 668 N N . ILE A 1 83 ? -12.254 4.509 7.192 1.00 74.69 83 ILE A N 1
ATOM 669 C CA . ILE A 1 83 ? -11.813 3.149 7.503 1.00 74.69 83 ILE A CA 1
ATOM 670 C C . ILE A 1 83 ? -12.953 2.399 8.171 1.00 74.69 83 ILE A C 1
ATOM 672 O O . ILE A 1 83 ? -13.461 2.824 9.208 1.00 74.69 83 ILE A O 1
ATOM 676 N N . ARG A 1 84 ? -13.271 1.235 7.621 1.00 77.50 84 ARG A N 1
ATOM 677 C CA . ARG A 1 84 ? -14.032 0.203 8.310 1.00 77.50 84 ARG A CA 1
ATOM 678 C C . ARG A 1 84 ? 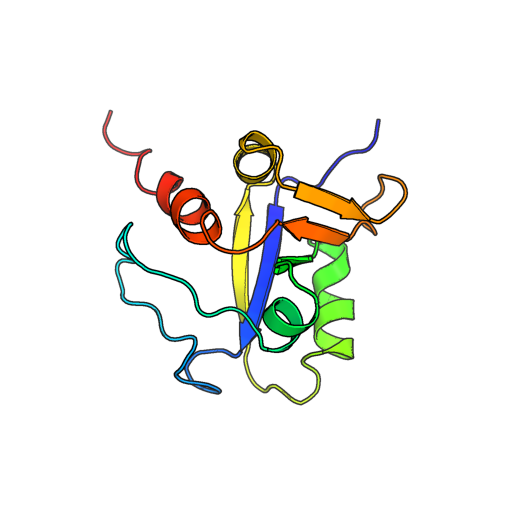-13.114 -0.978 8.594 1.00 77.50 84 ARG A C 1
ATOM 680 O O . ARG A 1 84 ? -12.436 -1.460 7.688 1.00 77.50 84 ARG A O 1
ATOM 687 N N . TRP A 1 85 ? -13.088 -1.408 9.849 1.00 75.69 85 TRP A N 1
ATOM 688 C CA . TRP A 1 85 ? -12.377 -2.605 10.282 1.00 75.69 85 TRP A CA 1
ATOM 689 C C . TRP A 1 85 ? -13.338 -3.788 10.253 1.00 75.69 85 TRP A C 1
ATOM 691 O O . TRP A 1 85 ? -14.426 -3.708 10.814 1.00 75.69 85 TRP A O 1
ATOM 701 N N . GLU A 1 86 ? -12.944 -4.860 9.584 1.00 68.88 86 GLU A N 1
ATOM 702 C CA . GLU A 1 86 ? -13.653 -6.135 9.564 1.00 68.88 86 GLU A CA 1
ATOM 703 C C . GLU A 1 86 ? -12.886 -7.123 10.448 1.00 68.88 86 GLU A C 1
ATOM 705 O O . GLU A 1 86 ? -11.743 -7.461 10.133 1.00 68.88 86 GLU A O 1
ATOM 710 N N . GLY A 1 87 ? -13.496 -7.556 11.554 1.00 62.16 87 GLY A N 1
ATOM 711 C CA . GLY A 1 87 ? -12.902 -8.442 12.561 1.00 62.16 87 GLY A CA 1
ATOM 712 C C . GLY A 1 87 ? -13.019 -7.889 13.985 1.00 62.16 87 GLY A C 1
ATOM 713 O O . GLY A 1 87 ? -13.128 -6.678 14.188 1.00 62.16 87 GLY A O 1
ATOM 714 N N . ASP A 1 88 ? -12.996 -8.782 14.972 1.00 46.75 88 ASP A N 1
ATOM 715 C CA . ASP A 1 88 ? -13.198 -8.458 16.388 1.00 46.75 88 ASP A CA 1
ATOM 716 C C . ASP A 1 88 ? -11.949 -7.822 17.015 1.00 46.75 88 ASP A C 1
ATOM 718 O O . ASP A 1 88 ? -11.267 -8.448 17.811 1.00 46.75 88 ASP A O 1
ATOM 722 N N . GLY A 1 89 ? -11.616 -6.582 16.642 1.00 47.16 89 GLY A N 1
ATOM 723 C CA . GLY A 1 89 ? -10.720 -5.691 17.402 1.00 47.16 89 GLY A CA 1
ATOM 724 C C . GLY A 1 89 ? -9.252 -6.111 17.598 1.00 47.16 89 GLY A C 1
ATOM 725 O O . GLY A 1 89 ? -8.462 -5.282 18.048 1.00 47.16 89 GLY A O 1
ATOM 726 N N . ASP A 1 90 ? -8.876 -7.334 17.245 1.00 44.28 90 ASP A N 1
ATOM 727 C CA . ASP A 1 90 ? -7.528 -7.873 17.365 1.00 44.28 90 ASP A CA 1
ATOM 728 C C . ASP A 1 90 ? -6.751 -7.709 16.052 1.00 44.28 90 ASP A C 1
ATOM 730 O O . ASP A 1 90 ? -7.305 -7.360 15.007 1.00 44.28 90 ASP A O 1
ATOM 734 N N . GLU A 1 91 ? -5.439 -7.961 16.088 1.00 48.91 91 GLU A N 1
ATOM 735 C CA . GLU A 1 91 ? -4.499 -7.830 14.956 1.00 48.91 91 GLU A CA 1
ATOM 736 C C . GLU A 1 91 ? -4.890 -8.627 13.688 1.00 48.91 91 GLU A C 1
ATOM 738 O O . GLU A 1 91 ? -4.234 -8.527 12.650 1.00 48.91 91 GLU A O 1
ATOM 743 N N . SER A 1 92 ? -5.975 -9.394 13.758 1.00 46.12 92 SER A N 1
ATOM 744 C CA . SER A 1 92 ? -6.668 -10.112 12.694 1.00 46.12 92 SER A CA 1
ATOM 745 C C . SER A 1 92 ? -7.663 -9.264 11.885 1.00 46.12 92 SER A C 1
ATOM 747 O O . SER A 1 92 ? -8.170 -9.762 10.877 1.00 46.12 92 SER A O 1
ATOM 749 N N . GLY A 1 93 ? -7.932 -8.010 12.267 1.00 52.75 93 GLY A N 1
ATOM 750 C CA . GLY A 1 93 ? -8.883 -7.129 11.585 1.00 52.75 93 GLY A CA 1
ATOM 751 C C . GLY A 1 93 ? -8.387 -6.611 10.228 1.00 52.75 93 GLY A C 1
ATOM 752 O O . GLY A 1 93 ? -7.287 -6.079 10.123 1.00 52.75 93 GLY A O 1
ATOM 753 N N . SER A 1 94 ? -9.176 -6.750 9.159 1.00 56.41 94 SER A N 1
ATOM 754 C CA . SER A 1 94 ? -8.878 -6.156 7.843 1.00 56.41 94 SER A CA 1
ATOM 755 C C . SER A 1 94 ? -9.443 -4.739 7.758 1.00 56.41 94 SER A C 1
ATOM 757 O O . SER A 1 94 ? -10.610 -4.518 8.071 1.00 56.41 94 SER A O 1
ATOM 759 N N . ALA A 1 95 ? -8.637 -3.773 7.317 1.00 60.44 95 ALA A N 1
ATOM 760 C CA . ALA A 1 95 ? -9.097 -2.405 7.092 1.00 60.44 95 ALA A CA 1
ATOM 761 C C . ALA A 1 95 ? -9.516 -2.198 5.630 1.00 60.44 95 ALA A C 1
ATOM 763 O O . ALA A 1 95 ? -8.808 -2.587 4.699 1.00 60.44 95 ALA A O 1
ATOM 764 N N . ARG A 1 96 ? -10.663 -1.543 5.438 1.00 67.12 96 ARG A N 1
ATOM 765 C CA . ARG A 1 96 ? -11.225 -1.175 4.132 1.00 67.12 96 ARG A CA 1
ATOM 766 C C . ARG A 1 96 ? -11.446 0.329 4.089 1.00 67.12 96 ARG A C 1
ATOM 768 O O . ARG A 1 96 ? -11.977 0.884 5.048 1.00 67.12 96 ARG A O 1
ATOM 775 N N . ILE A 1 97 ? -11.069 0.981 2.990 1.00 62.81 97 ILE A N 1
ATOM 776 C CA . ILE A 1 97 ? -11.324 2.416 2.773 1.00 62.81 97 ILE A CA 1
ATOM 777 C C . ILE A 1 97 ? -12.229 2.603 1.560 1.00 62.81 97 ILE A C 1
ATOM 779 O O . ILE A 1 97 ? -11.940 2.051 0.498 1.00 62.81 97 ILE A O 1
ATOM 783 N N . ALA A 1 98 ? -13.296 3.398 1.713 1.00 56.09 98 ALA A N 1
ATOM 784 C CA . ALA A 1 98 ? -14.183 3.780 0.611 1.00 56.09 98 ALA A CA 1
ATOM 785 C C . ALA A 1 98 ? -13.392 4.411 -0.557 1.00 56.09 98 ALA A C 1
ATOM 787 O O . ALA A 1 98 ? -12.426 5.145 -0.316 1.00 56.09 98 ALA A O 1
ATOM 788 N N . PRO A 1 99 ? -13.771 4.148 -1.817 1.00 56.34 99 PRO A N 1
ATOM 789 C CA . PRO A 1 99 ? -12.890 4.406 -2.937 1.00 56.34 99 PRO A CA 1
ATOM 790 C C . PRO A 1 99 ? -12.775 5.903 -3.260 1.00 56.34 99 PRO A C 1
ATOM 792 O O . PRO A 1 99 ? -13.639 6.722 -2.943 1.00 56.34 99 PRO A O 1
ATOM 795 N N . PHE A 1 100 ? -11.681 6.194 -3.966 1.00 47.84 100 PHE A N 1
ATOM 796 C CA . PHE A 1 100 ? -11.499 7.278 -4.937 1.00 47.84 100 PHE A CA 1
ATOM 797 C C . PHE A 1 100 ? -10.826 8.606 -4.553 1.00 47.84 100 PHE A C 1
ATOM 799 O O . PHE A 1 100 ? -10.400 9.295 -5.471 1.00 47.84 100 PHE A O 1
ATOM 806 N N . THR A 1 101 ? -10.629 8.986 -3.284 1.00 47.38 101 THR A N 1
ATOM 807 C CA . THR A 1 101 ? -10.037 10.333 -3.014 1.00 47.38 101 THR A CA 1
ATOM 808 C C . THR A 1 101 ? -8.870 10.362 -2.029 1.00 47.38 101 THR A C 1
ATOM 810 O O . THR A 1 101 ? -8.112 11.322 -2.006 1.00 47.38 101 THR A O 1
ATOM 813 N N . LEU A 1 102 ? -8.666 9.317 -1.226 1.00 51.44 102 LEU A N 1
ATOM 814 C CA . LEU A 1 102 ? -7.970 9.523 0.046 1.00 51.44 102 LEU A CA 1
ATOM 815 C C . LEU A 1 102 ? -6.575 8.904 0.178 1.00 51.44 102 LEU A C 1
ATOM 817 O O . LEU A 1 102 ? -5.809 9.319 1.044 1.00 51.44 102 LEU A O 1
ATOM 821 N N . LEU A 1 103 ? -6.215 7.917 -0.649 1.00 53.28 103 LEU A N 1
ATOM 822 C CA . LEU A 1 103 ? -4.905 7.265 -0.508 1.00 53.28 103 LEU A CA 1
ATOM 823 C C . LEU A 1 103 ? -3.754 8.253 -0.787 1.00 53.28 103 LEU A C 1
ATOM 825 O O . LEU A 1 103 ? -2.708 8.189 -0.142 1.00 53.28 103 LEU A O 1
ATOM 829 N N . CYS A 1 104 ? -3.994 9.220 -1.674 1.00 48.91 104 CYS A N 1
ATOM 830 C CA . CYS A 1 104 ? -3.072 10.299 -2.014 1.00 48.91 104 CYS A CA 1
ATOM 831 C C . CYS A 1 104 ? -2.861 11.250 -0.830 1.00 48.91 104 CYS A C 1
ATOM 833 O O . CYS A 1 104 ? -1.731 11.406 -0.371 1.00 48.91 104 CYS A O 1
ATOM 835 N N . GLU A 1 105 ? -3.940 11.811 -0.272 1.00 48.47 105 GLU A N 1
ATOM 836 C CA . GLU A 1 105 ? -3.881 12.734 0.877 1.00 48.47 105 GLU A CA 1
ATOM 837 C C . GLU A 1 105 ? -3.211 12.092 2.101 1.00 48.47 105 GLU A C 1
ATOM 839 O O . GLU A 1 105 ? -2.470 12.731 2.854 1.00 48.47 105 GLU A O 1
ATOM 844 N N . LEU A 1 106 ? -3.411 10.787 2.278 1.00 52.59 106 LEU A N 1
ATOM 845 C CA . LEU A 1 106 ? -2.870 10.049 3.409 1.00 52.59 106 LEU A CA 1
ATOM 846 C C . LEU A 1 106 ? -1.372 9.798 3.331 1.00 52.59 106 LEU A C 1
ATOM 848 O O . LEU A 1 106 ? -0.693 9.880 4.360 1.00 52.59 106 LEU A O 1
ATOM 852 N N . LEU A 1 107 ? -0.840 9.542 2.138 1.00 52.31 107 LEU A N 1
ATOM 853 C CA . LEU A 1 107 ? 0.599 9.383 1.927 1.00 52.31 107 LEU A CA 1
ATOM 854 C C . LEU A 1 107 ? 1.328 10.744 1.928 1.00 52.31 107 LEU A C 1
ATOM 856 O O . LEU A 1 107 ? 2.475 10.822 2.371 1.00 52.31 107 LEU A O 1
ATOM 860 N N . GLN A 1 108 ? 0.639 11.834 1.573 1.00 50.16 108 GLN A N 1
ATOM 861 C CA . GLN A 1 108 ? 1.176 13.203 1.524 1.00 50.16 108 GLN A CA 1
ATOM 862 C C . GLN A 1 108 ? 1.583 13.803 2.872 1.00 50.16 108 GLN A C 1
ATOM 864 O O . GLN A 1 108 ? 2.584 14.513 2.951 1.00 50.16 108 GLN A O 1
ATOM 869 N N . ALA A 1 109 ? 0.866 13.534 3.966 1.00 44.53 109 ALA A N 1
ATOM 870 C CA . ALA A 1 109 ? 1.187 14.178 5.248 1.00 44.53 109 ALA A CA 1
ATOM 871 C C . ALA A 1 109 ? 2.500 13.660 5.900 1.00 44.53 109 ALA A C 1
ATOM 873 O O . ALA A 1 109 ? 2.806 13.988 7.042 1.00 44.53 109 ALA A O 1
ATOM 874 N N . ARG A 1 110 ? 3.301 12.824 5.215 1.00 46.19 110 ARG A N 1
ATOM 875 C CA . ARG A 1 110 ? 4.707 12.548 5.587 1.00 46.19 110 ARG A CA 1
ATOM 876 C C . ARG A 1 110 ? 5.664 13.672 5.158 1.00 46.19 110 ARG A C 1
ATOM 878 O O . ARG A 1 110 ? 6.749 13.755 5.717 1.00 46.19 110 ARG A O 1
ATOM 885 N N . GLY A 1 111 ? 5.267 14.536 4.220 1.00 38.78 111 GLY A N 1
ATOM 886 C CA . GLY A 1 111 ? 6.100 15.633 3.707 1.00 38.78 111 GLY A CA 1
ATOM 887 C C . GLY A 1 111 ? 6.031 16.944 4.497 1.00 38.78 111 GLY A C 1
ATOM 888 O O . GLY A 1 111 ? 6.684 17.903 4.113 1.00 38.78 111 GLY A O 1
ATOM 889 N N . ARG A 1 112 ? 5.246 17.020 5.582 1.00 41.53 112 ARG A N 1
ATOM 890 C CA . ARG A 1 112 ? 4.997 18.268 6.337 1.00 41.53 112 ARG A CA 1
ATOM 891 C C . ARG A 1 112 ? 5.700 18.375 7.695 1.00 41.53 112 ARG A C 1
ATOM 893 O O . ARG A 1 112 ? 5.435 19.312 8.440 1.00 41.53 112 ARG A O 1
ATOM 900 N N . SER A 1 113 ? 6.586 17.444 8.037 1.00 38.69 113 SER A N 1
ATOM 901 C CA . SER A 1 113 ? 7.297 17.462 9.321 1.00 38.69 113 SER A CA 1
ATOM 902 C C . SER A 1 113 ? 8.796 17.327 9.099 1.00 38.69 113 SER A C 1
ATOM 904 O O . SER A 1 113 ? 9.319 16.218 9.174 1.00 38.69 113 SER A O 1
ATOM 906 N N . ARG A 1 114 ? 9.448 18.454 8.781 1.00 40.00 114 ARG A N 1
ATOM 907 C CA . ARG A 1 114 ? 10.863 18.794 9.042 1.00 40.00 114 ARG A CA 1
ATOM 908 C C . ARG A 1 114 ? 11.183 20.153 8.401 1.00 40.00 114 ARG A C 1
ATOM 910 O O . ARG A 1 114 ? 11.897 20.227 7.415 1.00 40.00 114 ARG A O 1
ATOM 917 N N . GLU A 1 115 ? 10.611 21.207 8.966 1.00 32.66 115 GLU A N 1
ATOM 918 C CA . GLU A 1 115 ? 11.164 22.564 8.894 1.00 32.66 115 GLU A CA 1
ATOM 919 C C . GLU A 1 115 ? 10.587 23.336 10.088 1.00 32.66 115 GLU A C 1
ATOM 921 O O . GLU A 1 115 ? 9.504 23.914 10.027 1.00 32.66 115 GLU A O 1
ATOM 926 N N . ALA A 1 116 ? 11.250 23.173 11.230 1.00 32.69 116 ALA A N 1
ATOM 927 C CA . ALA A 1 116 ? 11.180 24.033 12.404 1.00 32.69 116 ALA A CA 1
ATOM 928 C C . ALA A 1 116 ? 12.501 23.863 13.159 1.00 32.69 116 ALA A C 1
ATOM 930 O O . ALA A 1 116 ? 12.937 22.691 13.276 1.00 32.69 116 ALA A O 1
#

pLDDT: mean 75.65, std 18.68, range [32.66, 95.75]

Secondary structure (DSSP, 8-state):
-----SEEEEEEE-TTT-GGG---SS--TTPPPPPPHHHHHHTSEEEEEGGGHHHHHHHHSTT-S-EEEEEEEHHHHHTTT-EEEESSSSTTPEEEE-SSSHHHHHHHTTTTSS--